Protein AF-A7S602-F1 (afdb_monomer_lite)

Structure (mmCIF, N/CA/C/O backbone):
data_AF-A7S602-F1
#
_entry.id   AF-A7S602-F1
#
loop_
_atom_site.group_PDB
_atom_site.id
_atom_site.type_symbol
_atom_site.label_atom_id
_atom_site.label_alt_id
_atom_site.label_comp_id
_atom_site.label_asym_id
_atom_site.label_entity_id
_atom_site.label_seq_id
_atom_site.pdbx_PDB_ins_code
_atom_site.Cartn_x
_atom_site.Cartn_y
_atom_site.Cartn_z
_atom_site.occupancy
_atom_site.B_iso_or_equiv
_atom_site.auth_seq_id
_atom_site.auth_comp_id
_atom_site.auth_asym_id
_atom_site.auth_atom_id
_atom_site.pdbx_PDB_model_nu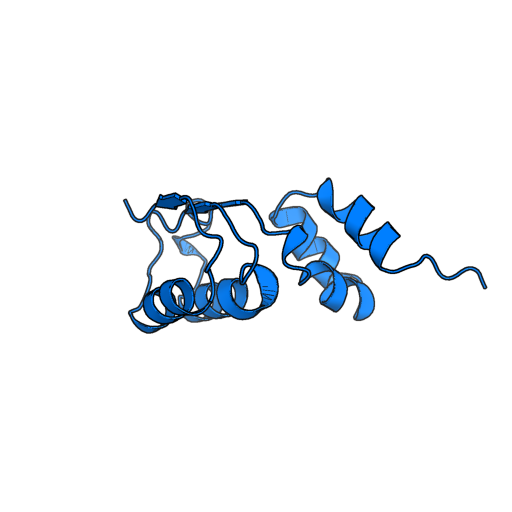m
ATOM 1 N N . MET A 1 1 ? 17.879 4.651 -24.535 1.00 49.62 1 MET A N 1
ATOM 2 C CA . MET A 1 1 ? 17.658 4.436 -23.085 1.00 49.62 1 MET A CA 1
ATOM 3 C C . MET A 1 1 ? 16.601 3.356 -22.942 1.00 49.62 1 MET A C 1
ATOM 5 O O . MET A 1 1 ? 15.547 3.509 -23.541 1.00 49.62 1 MET A O 1
ATOM 9 N N . ILE A 1 2 ? 16.886 2.256 -22.243 1.00 66.00 2 ILE A N 1
ATOM 10 C CA . ILE A 1 2 ? 15.906 1.179 -22.039 1.00 66.00 2 ILE A CA 1
ATOM 11 C C . ILE A 1 2 ? 15.014 1.587 -20.868 1.00 66.00 2 ILE A C 1
ATOM 13 O O . ILE A 1 2 ? 15.472 1.675 -19.731 1.00 66.00 2 ILE A O 1
ATOM 17 N N . THR A 1 3 ? 13.750 1.881 -21.147 1.00 86.06 3 THR A N 1
ATOM 18 C CA . THR A 1 3 ? 12.731 2.087 -20.118 1.00 86.06 3 THR A CA 1
ATOM 19 C C . THR A 1 3 ? 12.042 0.756 -19.859 1.00 86.06 3 THR A C 1
ATOM 21 O O . THR A 1 3 ? 11.367 0.234 -20.741 1.00 86.06 3 THR A O 1
ATOM 24 N N . ILE A 1 4 ? 12.216 0.206 -18.657 1.00 91.38 4 ILE A N 1
ATOM 25 C CA . ILE A 1 4 ? 11.451 -0.963 -18.193 1.00 91.38 4 ILE A CA 1
ATOM 26 C C . ILE A 1 4 ? 9.963 -0.607 -18.248 1.00 91.38 4 ILE A C 1
ATOM 28 O O . ILE A 1 4 ? 9.625 0.521 -17.892 1.00 91.38 4 ILE A O 1
ATOM 32 N N . ALA A 1 5 ? 9.097 -1.519 -18.682 1.00 95.62 5 ALA A N 1
ATOM 33 C CA . ALA A 1 5 ? 7.652 -1.301 -18.724 1.00 95.62 5 ALA A CA 1
ATOM 34 C C . ALA A 1 5 ? 7.021 -1.335 -17.312 1.00 95.62 5 ALA A C 1
ATOM 36 O O . ALA A 1 5 ? 7.586 -1.907 -16.379 1.00 95.62 5 ALA A O 1
ATOM 37 N N . ASP A 1 6 ? 5.893 -0.647 -17.123 1.00 96.81 6 ASP A N 1
ATOM 38 C CA . ASP A 1 6 ? 5.256 -0.479 -15.805 1.00 96.81 6 ASP A CA 1
ATOM 39 C C . ASP A 1 6 ? 4.777 -1.811 -15.206 1.00 96.81 6 ASP A C 1
ATOM 41 O O . ASP A 1 6 ? 4.973 -2.060 -14.018 1.00 96.81 6 ASP A O 1
ATOM 45 N N . ASP A 1 7 ? 4.232 -2.695 -16.038 1.00 96.31 7 ASP A N 1
ATOM 46 C CA . ASP A 1 7 ? 3.792 -4.049 -15.695 1.00 96.31 7 ASP A CA 1
ATOM 47 C C . ASP A 1 7 ? 4.937 -4.923 -15.166 1.00 96.31 7 ASP A C 1
ATOM 49 O O . ASP A 1 7 ? 4.751 -5.674 -14.209 1.00 96.31 7 ASP A O 1
ATOM 53 N N . VAL A 1 8 ? 6.146 -4.769 -15.713 1.00 97.00 8 VAL A N 1
ATOM 54 C CA . VAL A 1 8 ? 7.340 -5.473 -15.223 1.00 97.00 8 VAL A CA 1
ATOM 55 C C . VAL A 1 8 ? 7.728 -4.982 -13.827 1.00 97.00 8 VAL A C 1
ATOM 57 O O . VAL A 1 8 ? 8.064 -5.785 -12.960 1.00 97.00 8 VAL A O 1
ATOM 60 N N . ILE A 1 9 ? 7.655 -3.673 -13.572 1.00 97.19 9 ILE A N 1
ATOM 61 C CA . ILE A 1 9 ? 7.944 -3.119 -12.239 1.00 97.19 9 ILE A CA 1
ATOM 62 C C . ILE A 1 9 ? 6.885 -3.575 -11.231 1.00 97.19 9 ILE A C 1
ATOM 64 O O . ILE A 1 9 ? 7.236 -3.991 -10.129 1.00 97.19 9 ILE A O 1
ATOM 68 N N . ILE A 1 10 ? 5.605 -3.554 -11.612 1.00 97.62 10 ILE A N 1
ATOM 69 C CA . ILE A 1 10 ? 4.512 -4.069 -10.777 1.00 97.62 10 ILE A CA 1
ATOM 70 C C . ILE A 1 10 ? 4.738 -5.557 -10.476 1.00 97.62 10 ILE A C 1
ATOM 72 O O . ILE A 1 10 ? 4.608 -5.970 -9.327 1.00 97.62 10 ILE A O 1
ATOM 76 N N . ALA A 1 11 ? 5.159 -6.359 -11.460 1.00 97.62 11 ALA A N 1
ATOM 77 C CA . ALA A 1 11 ? 5.489 -7.768 -11.248 1.00 97.62 11 ALA A CA 1
ATOM 78 C C . ALA A 1 11 ? 6.621 -7.965 -10.225 1.00 97.62 11 ALA A C 1
ATOM 80 O O . ALA A 1 11 ? 6.543 -8.884 -9.413 1.00 97.62 11 ALA A O 1
ATOM 81 N N . VAL A 1 12 ? 7.629 -7.085 -10.203 1.00 97.50 12 VAL A N 1
ATOM 82 C CA . VAL A 1 12 ? 8.671 -7.080 -9.158 1.00 97.50 12 VAL A CA 1
ATOM 83 C C . VAL A 1 12 ? 8.091 -6.677 -7.799 1.00 97.50 12 VAL A C 1
ATOM 85 O O . VAL A 1 12 ? 8.387 -7.305 -6.784 1.00 97.50 12 VAL A O 1
ATOM 88 N N . PHE A 1 13 ? 7.232 -5.659 -7.757 1.00 97.94 13 PHE A N 1
ATOM 89 C CA . PHE A 1 13 ? 6.612 -5.179 -6.519 1.00 97.94 13 PHE A CA 1
ATOM 90 C C . PHE A 1 13 ? 5.695 -6.203 -5.849 1.00 97.94 13 PHE A C 1
ATOM 92 O O . PHE A 1 13 ? 5.539 -6.146 -4.634 1.00 97.94 13 PHE A O 1
ATOM 99 N N . ARG A 1 14 ? 5.154 -7.182 -6.583 1.00 96.56 14 ARG A N 1
ATOM 100 C CA . ARG A 1 14 ? 4.353 -8.282 -6.006 1.00 96.56 14 ARG A CA 1
ATOM 101 C C . ARG A 1 14 ? 5.108 -9.142 -4.991 1.00 96.56 14 ARG A C 1
ATOM 103 O O . ARG A 1 14 ? 4.470 -9.843 -4.215 1.00 96.56 14 ARG A O 1
ATOM 110 N N . PHE A 1 15 ? 6.439 -9.107 -4.997 1.00 96.19 15 PHE A N 1
ATOM 111 C CA . PHE A 1 15 ? 7.269 -9.820 -4.021 1.00 96.19 15 PHE A CA 1
ATOM 112 C C . PHE A 1 15 ? 7.553 -9.001 -2.756 1.00 96.19 15 PHE A C 1
ATOM 114 O O . PHE A 1 15 ? 8.185 -9.505 -1.829 1.00 96.19 15 PHE A O 1
ATOM 121 N N . LEU A 1 16 ? 7.126 -7.738 -2.716 1.00 95.81 16 LEU A N 1
ATOM 122 C CA . LEU A 1 16 ? 7.310 -6.862 -1.570 1.00 95.81 16 LEU A CA 1
ATOM 123 C C . LEU A 1 16 ? 6.124 -6.992 -0.617 1.00 95.81 16 LEU A C 1
ATOM 125 O O . LEU A 1 16 ? 4.969 -7.025 -1.035 1.00 95.81 16 LEU A O 1
ATOM 129 N N . ASP A 1 17 ? 6.417 -7.007 0.680 1.00 93.19 17 ASP A N 1
ATOM 130 C CA . ASP A 1 17 ? 5.386 -6.813 1.691 1.00 93.19 17 ASP A CA 1
ATOM 131 C C . ASP A 1 17 ? 4.891 -5.356 1.699 1.00 93.19 17 ASP A C 1
ATOM 133 O O . ASP A 1 17 ? 5.470 -4.452 1.084 1.00 93.19 17 ASP A O 1
ATOM 137 N N . MET A 1 18 ? 3.821 -5.107 2.453 1.00 91.19 18 MET A N 1
ATOM 138 C CA . MET A 1 18 ? 3.232 -3.776 2.575 1.00 91.19 18 MET A CA 1
ATOM 139 C C . MET A 1 18 ? 4.261 -2.704 2.965 1.00 91.19 18 MET A C 1
ATOM 141 O O . MET A 1 18 ? 4.266 -1.599 2.421 1.00 91.19 18 MET A O 1
ATOM 145 N N . ARG A 1 19 ? 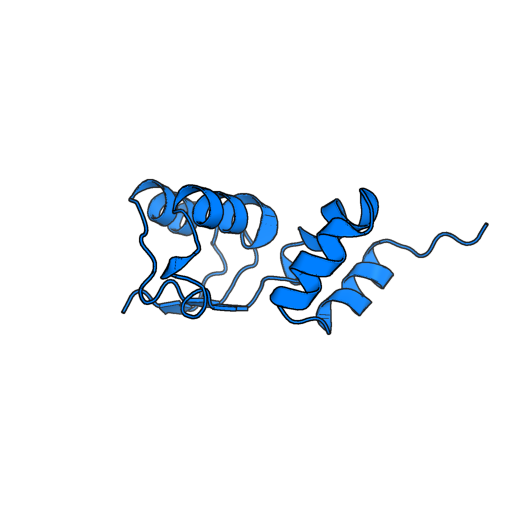5.147 -3.009 3.918 1.00 91.38 19 ARG A N 1
ATOM 146 C CA . ARG A 1 19 ? 6.125 -2.043 4.426 1.00 91.38 19 ARG A CA 1
ATOM 147 C C . ARG A 1 19 ? 7.146 -1.669 3.352 1.00 91.38 19 ARG A C 1
ATOM 149 O O . ARG A 1 19 ? 7.494 -0.491 3.213 1.00 91.38 19 ARG A O 1
ATOM 156 N N . ASN A 1 20 ? 7.614 -2.648 2.590 1.00 95.75 20 ASN A N 1
ATOM 157 C CA . ASN A 1 20 ? 8.547 -2.429 1.496 1.00 95.75 20 ASN A CA 1
ATOM 158 C C . ASN A 1 20 ? 7.870 -1.742 0.304 1.00 95.75 20 ASN A C 1
ATOM 160 O O . ASN A 1 20 ? 8.491 -0.867 -0.293 1.00 95.75 20 ASN A O 1
ATOM 164 N N . LEU A 1 21 ? 6.593 -2.019 0.018 1.00 95.88 21 LEU A N 1
ATOM 165 C CA . LEU A 1 21 ? 5.802 -1.263 -0.967 1.00 95.88 21 LEU A CA 1
ATOM 166 C C . LEU A 1 21 ? 5.690 0.219 -0.597 1.00 95.88 21 LEU A C 1
ATOM 168 O O . LEU A 1 21 ? 5.934 1.093 -1.431 1.00 95.88 21 LEU A O 1
ATOM 172 N N . LEU A 1 22 ? 5.384 0.522 0.667 1.00 92.62 22 LEU A N 1
ATOM 173 C CA . LEU A 1 22 ? 5.340 1.903 1.153 1.00 92.62 22 LEU A CA 1
ATOM 174 C C . LEU A 1 22 ? 6.705 2.584 1.029 1.00 92.62 22 LEU A C 1
ATOM 176 O O . LEU A 1 22 ? 6.777 3.737 0.612 1.00 92.62 22 LEU A O 1
ATOM 180 N N . SER A 1 23 ? 7.791 1.869 1.319 1.00 96.50 23 SER A N 1
ATOM 181 C CA . SER A 1 23 ? 9.153 2.394 1.163 1.00 96.50 23 SER A CA 1
ATOM 182 C C . SER A 1 23 ? 9.498 2.645 -0.312 1.00 96.50 23 SER A C 1
ATOM 184 O O . SER A 1 23 ? 10.021 3.704 -0.656 1.00 96.50 23 SER A O 1
ATOM 186 N N . ALA A 1 24 ? 9.124 1.724 -1.205 1.00 97.62 24 ALA A N 1
ATOM 187 C CA . ALA A 1 24 ? 9.285 1.859 -2.652 1.00 97.62 24 ALA A CA 1
ATOM 188 C C . ALA A 1 24 ? 8.517 3.070 -3.210 1.00 97.62 24 ALA A C 1
ATOM 190 O O . ALA A 1 24 ? 9.008 3.753 -4.112 1.00 97.62 24 ALA A O 1
ATOM 191 N N . SER A 1 25 ? 7.355 3.402 -2.635 1.00 96.38 25 SER A N 1
ATOM 192 C CA . SER A 1 25 ? 6.558 4.563 -3.053 1.00 96.38 25 SER A CA 1
ATOM 193 C C . SER A 1 25 ? 7.302 5.899 -2.908 1.00 96.38 25 SER A C 1
ATOM 195 O O . SER A 1 25 ? 6.990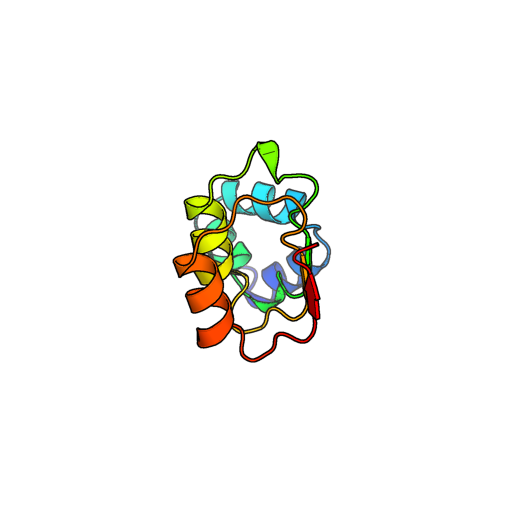 6.856 -3.614 1.00 96.38 25 SER A O 1
ATOM 197 N N . LEU A 1 26 ? 8.320 5.963 -2.043 1.00 96.94 26 LEU A N 1
ATOM 198 C CA . LEU A 1 26 ? 9.092 7.176 -1.763 1.00 96.94 26 LEU A CA 1
ATOM 199 C C . LEU A 1 26 ? 10.298 7.367 -2.697 1.00 96.94 26 LEU A C 1
ATOM 201 O O . LEU A 1 26 ? 10.906 8.434 -2.687 1.00 96.94 26 LEU A O 1
ATOM 205 N N . VAL A 1 27 ? 10.647 6.367 -3.517 1.00 97.75 27 VAL A N 1
ATOM 206 C CA . VAL A 1 27 ? 11.859 6.386 -4.359 1.00 97.75 27 VAL A CA 1
ATOM 207 C C . VAL A 1 27 ? 11.768 7.432 -5.469 1.00 97.75 27 VAL A C 1
ATOM 209 O O . VAL A 1 27 ? 12.692 8.212 -5.685 1.00 97.75 27 VAL A O 1
ATOM 212 N N . CYS A 1 28 ? 10.662 7.445 -6.217 1.00 97.12 28 CYS A N 1
ATOM 213 C CA . CYS A 1 28 ? 10.427 8.425 -7.275 1.00 97.12 28 CYS A CA 1
ATOM 214 C C . CYS A 1 28 ? 8.934 8.541 -7.610 1.00 97.12 28 CYS A C 1
ATOM 216 O O . CYS A 1 28 ? 8.139 7.666 -7.275 1.00 97.12 28 CYS A O 1
ATOM 218 N N . ARG A 1 29 ? 8.544 9.585 -8.359 1.00 97.50 29 ARG A N 1
ATOM 219 C CA . ARG A 1 29 ? 7.138 9.815 -8.759 1.00 97.50 29 ARG A CA 1
ATOM 220 C C . ARG A 1 29 ? 6.525 8.650 -9.540 1.00 97.50 29 ARG A C 1
ATOM 222 O O . ARG A 1 29 ? 5.328 8.407 -9.424 1.00 97.50 29 ARG A O 1
ATOM 229 N N . ARG A 1 30 ? 7.326 7.946 -10.348 1.00 96.88 30 ARG A N 1
ATOM 230 C CA . ARG A 1 30 ? 6.858 6.778 -11.104 1.00 96.88 30 ARG A CA 1
ATOM 231 C C . ARG A 1 30 ? 6.536 5.624 -10.157 1.00 96.88 30 ARG A C 1
ATOM 233 O O . ARG A 1 30 ? 5.443 5.083 -10.223 1.00 96.88 30 ARG A O 1
ATOM 240 N N . TRP A 1 31 ? 7.436 5.314 -9.228 1.00 97.69 31 TRP A N 1
ATOM 241 C CA . TRP A 1 31 ? 7.236 4.252 -8.239 1.00 97.69 31 TRP A CA 1
ATOM 242 C C . TRP A 1 31 ? 6.098 4.577 -7.276 1.00 97.69 31 TRP A C 1
ATOM 244 O O . TRP A 1 31 ? 5.288 3.707 -6.979 1.00 97.69 31 TRP A O 1
ATOM 254 N N . TYR A 1 32 ? 5.960 5.843 -6.877 1.00 97.06 32 TYR A N 1
ATOM 255 C CA . TYR A 1 32 ? 4.804 6.307 -6.117 1.00 97.06 32 TYR A CA 1
ATOM 256 C C . TYR A 1 32 ? 3.484 5.931 -6.799 1.00 97.06 32 TYR A C 1
ATOM 258 O O . TYR A 1 32 ? 2.605 5.388 -6.144 1.00 97.06 32 TYR A O 1
ATOM 266 N N . ARG A 1 33 ? 3.359 6.164 -8.115 1.00 97.00 33 ARG A N 1
ATOM 267 C CA . ARG A 1 33 ? 2.157 5.809 -8.888 1.00 97.00 33 ARG A CA 1
ATOM 268 C C . ARG A 1 33 ? 1.975 4.297 -9.014 1.00 97.00 33 ARG A C 1
ATOM 270 O O . ARG A 1 33 ? 0.877 3.812 -8.787 1.00 97.00 33 ARG A O 1
ATOM 277 N N . LEU A 1 34 ? 3.040 3.562 -9.337 1.00 97.62 34 LEU A N 1
ATOM 278 C CA . LEU A 1 34 ? 2.973 2.110 -9.550 1.00 97.62 34 LEU A CA 1
ATOM 279 C C . LEU A 1 34 ? 2.675 1.331 -8.270 1.00 97.62 34 LEU A C 1
ATOM 281 O O . LEU A 1 34 ? 1.954 0.345 -8.302 1.00 97.62 34 LEU A O 1
ATOM 285 N N . THR A 1 35 ? 3.173 1.798 -7.127 1.00 97.19 35 THR A N 1
ATOM 286 C CA . THR A 1 35 ? 2.842 1.207 -5.823 1.00 97.19 35 THR A CA 1
ATOM 287 C C . THR A 1 35 ? 1.384 1.416 -5.428 1.00 97.19 35 THR A C 1
ATOM 289 O O . THR A 1 35 ? 0.939 0.744 -4.510 1.00 97.19 35 THR A O 1
ATOM 292 N N . GLN A 1 36 ? 0.616 2.285 -6.100 1.00 96.25 36 GLN A N 1
ATOM 293 C CA . GLN A 1 36 ? -0.835 2.379 -5.884 1.00 96.25 36 GLN A CA 1
ATOM 294 C C . GLN A 1 36 ? -1.626 1.306 -6.641 1.00 96.25 36 GLN A C 1
ATOM 296 O O . GLN A 1 36 ? -2.841 1.242 -6.479 1.00 96.25 36 GLN A O 1
ATOM 301 N N . ASP A 1 37 ? -0.987 0.486 -7.480 1.00 96.81 37 ASP A N 1
ATOM 302 C CA . ASP A 1 37 ? -1.703 -0.527 -8.249 1.00 96.81 37 ASP A CA 1
ATOM 303 C C . ASP A 1 37 ? -2.405 -1.526 -7.322 1.00 96.81 37 ASP A C 1
ATOM 305 O O . ASP A 1 37 ? -1.770 -2.206 -6.516 1.00 96.81 37 ASP A O 1
ATOM 309 N N . SER A 1 38 ? -3.728 -1.629 -7.452 1.00 95.25 38 SER A N 1
ATOM 310 C CA . SER A 1 38 ? -4.543 -2.436 -6.538 1.00 95.25 38 SER A CA 1
ATOM 311 C C . SER A 1 38 ? -4.251 -3.932 -6.549 1.00 95.25 38 SER A C 1
ATOM 313 O O . SER A 1 38 ? -4.550 -4.618 -5.571 1.00 95.25 38 SER A O 1
ATOM 315 N N . SER A 1 39 ? -3.599 -4.450 -7.593 1.00 95.12 39 SER A N 1
ATOM 316 C CA . SER A 1 39 ? -3.146 -5.844 -7.626 1.00 95.12 39 SER A CA 1
ATOM 317 C C . SER A 1 39 ? -2.012 -6.144 -6.637 1.00 95.12 39 SER A C 1
ATOM 319 O O . SER A 1 39 ? -1.748 -7.318 -6.370 1.00 95.12 39 SER A O 1
ATOM 321 N N . LEU A 1 40 ? -1.366 -5.110 -6.085 1.00 96.69 40 LEU A N 1
ATOM 322 C CA . LEU A 1 40 ? -0.332 -5.207 -5.049 1.00 96.69 40 LEU A CA 1
ATOM 323 C C . LEU A 1 40 ? -0.914 -5.240 -3.628 1.00 96.69 40 LEU A C 1
ATOM 325 O O . LEU A 1 40 ? -0.217 -5.609 -2.689 1.00 96.69 40 LEU A O 1
ATOM 329 N N . TRP A 1 41 ? -2.186 -4.867 -3.465 1.00 95.50 41 TRP A N 1
ATOM 330 C CA . TRP A 1 41 ? -2.844 -4.683 -2.168 1.00 95.50 41 TRP A CA 1
ATOM 331 C C . TRP A 1 41 ? -3.990 -5.681 -1.966 1.00 95.50 41 TRP A C 1
ATOM 333 O O . TRP A 1 41 ? -5.028 -5.333 -1.414 1.00 95.50 41 TRP A O 1
ATOM 343 N N . THR A 1 42 ? -3.850 -6.927 -2.432 1.00 93.19 42 THR A N 1
ATOM 344 C CA . THR A 1 42 ? -4.928 -7.930 -2.319 1.00 93.19 42 THR A CA 1
ATOM 345 C C . THR A 1 42 ? -5.226 -8.322 -0.877 1.00 93.19 42 THR A C 1
ATOM 347 O O . THR A 1 42 ? -6.380 -8.599 -0.542 1.00 93.19 42 THR A O 1
ATOM 350 N N . ASP A 1 43 ? -4.201 -8.317 -0.031 1.00 92.81 43 ASP A N 1
ATOM 351 C CA . ASP A 1 43 ? -4.255 -8.747 1.358 1.00 92.81 43 ASP A CA 1
ATOM 352 C C . ASP A 1 43 ? -3.611 -7.669 2.227 1.00 92.81 43 ASP A C 1
ATOM 354 O O . ASP A 1 43 ? -2.422 -7.375 2.105 1.00 92.81 43 ASP A O 1
ATOM 358 N N . LEU A 1 44 ? -4.419 -7.044 3.079 1.00 92.44 44 LEU A N 1
ATOM 359 C CA . LEU A 1 44 ? -4.019 -5.895 3.874 1.00 92.44 44 LEU A CA 1
ATOM 360 C C . LEU A 1 44 ? -4.360 -6.123 5.343 1.00 92.44 44 LEU A C 1
ATOM 362 O O . LEU A 1 44 ? -5.532 -6.202 5.710 1.00 92.44 44 LEU A O 1
ATOM 366 N N . ASP A 1 45 ? -3.329 -6.183 6.185 1.00 91.69 45 ASP A N 1
ATOM 367 C CA . ASP A 1 45 ? -3.475 -6.236 7.638 1.00 91.69 45 ASP A CA 1
ATOM 368 C C . ASP A 1 45 ? -2.839 -5.010 8.295 1.00 91.69 45 ASP A C 1
ATOM 370 O O . ASP A 1 45 ? -1.620 -4.808 8.261 1.00 91.69 45 ASP A O 1
ATOM 374 N N . LEU A 1 46 ? -3.695 -4.172 8.880 1.00 90.50 46 LEU A N 1
ATOM 375 C CA . LEU A 1 46 ? -3.304 -2.927 9.532 1.00 90.50 46 LEU A CA 1
ATOM 376 C C . LEU A 1 46 ? -3.212 -3.052 11.055 1.00 90.50 46 LEU A C 1
ATOM 378 O O . LEU A 1 46 ? -2.834 -2.074 11.703 1.00 90.50 46 LEU A O 1
ATOM 382 N N . ALA A 1 47 ? -3.491 -4.227 11.632 1.00 87.31 47 ALA A N 1
ATOM 383 C CA . ALA A 1 47 ? -3.552 -4.412 13.083 1.00 87.31 47 ALA A CA 1
ATOM 384 C C . ALA A 1 47 ? -2.252 -3.987 13.783 1.00 87.31 47 ALA A C 1
ATOM 386 O O . ALA A 1 47 ? -2.270 -3.227 14.748 1.00 87.31 47 ALA A O 1
ATOM 387 N N . GLN A 1 48 ? -1.099 -4.372 13.229 1.00 86.12 48 GLN A N 1
ATOM 388 C CA . GLN A 1 48 ? 0.220 -4.012 13.771 1.00 86.12 48 GLN A CA 1
ATOM 389 C C . GLN A 1 48 ? 0.543 -2.500 13.705 1.00 86.12 48 GLN A C 1
ATOM 391 O O . GLN A 1 48 ? 1.513 -2.039 14.309 1.00 86.12 48 GLN A O 1
ATOM 396 N N . TYR A 1 49 ? -0.250 -1.716 12.969 1.00 87.06 49 TYR A N 1
ATOM 397 C CA . TYR A 1 49 ? -0.068 -0.274 12.777 1.00 87.06 49 TYR A CA 1
ATOM 398 C C . TYR A 1 49 ? -1.214 0.560 13.367 1.00 87.06 49 TYR A C 1
ATOM 400 O O . TYR A 1 49 ? -1.204 1.785 13.228 1.00 87.06 49 TYR A O 1
ATOM 408 N N . SER A 1 50 ? -2.179 -0.067 14.042 1.00 84.81 50 SER A N 1
ATOM 409 C CA . SER A 1 50 ? -3.421 0.566 14.500 1.00 84.81 50 SER A CA 1
ATOM 410 C C . SER A 1 50 ? -3.210 1.800 15.378 1.00 84.81 50 SER A C 1
ATOM 412 O O . SER A 1 50 ? -3.909 2.795 15.215 1.00 84.81 50 SER A O 1
ATOM 414 N N . THR A 1 51 ? -2.195 1.787 16.242 1.00 84.75 51 THR A N 1
ATOM 415 C CA . THR A 1 51 ? -1.862 2.906 17.143 1.00 84.75 51 THR A CA 1
ATOM 416 C C . THR A 1 51 ? -1.223 4.102 16.436 1.00 84.75 51 THR A C 1
ATOM 418 O O . THR A 1 51 ? -1.219 5.206 16.975 1.00 84.75 51 THR A O 1
ATOM 421 N N . LYS A 1 52 ? -0.665 3.899 15.237 1.00 86.38 52 LYS A N 1
ATOM 422 C CA . LYS A 1 52 ? 0.050 4.931 14.466 1.00 86.38 52 LYS A CA 1
ATOM 423 C C . LYS A 1 52 ? -0.776 5.481 13.309 1.00 86.38 52 LYS A C 1
ATOM 425 O O . LYS A 1 52 ? -0.454 6.544 12.781 1.00 86.38 52 LYS A O 1
ATOM 430 N N . LEU A 1 53 ? -1.799 4.749 12.876 1.00 85.56 53 LEU A N 1
ATOM 431 C CA . LEU A 1 53 ? -2.595 5.103 11.710 1.00 85.56 53 LEU A CA 1
ATOM 432 C C . LEU A 1 53 ? -3.773 5.990 12.095 1.00 85.56 53 LEU A C 1
ATOM 434 O O . LEU A 1 53 ? -4.643 5.616 12.874 1.00 85.56 53 LEU A O 1
ATOM 438 N N . GLN A 1 54 ? -3.825 7.166 11.476 1.00 89.12 54 GLN A N 1
ATOM 439 C CA . GLN A 1 54 ? -5.002 8.019 11.546 1.00 89.12 54 GLN A CA 1
ATOM 440 C C . GLN A 1 54 ? -6.125 7.452 10.660 1.00 89.12 54 GLN A C 1
ATOM 442 O O . GLN A 1 54 ? -5.833 6.977 9.557 1.00 89.12 54 GLN A O 1
ATOM 447 N N . PRO A 1 55 ? -7.406 7.591 11.052 1.00 87.12 55 PRO 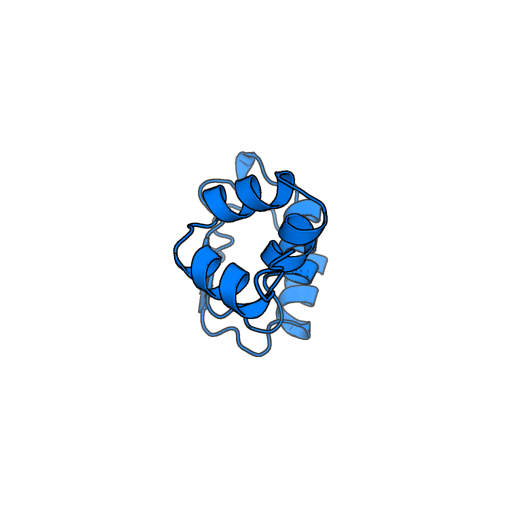A N 1
ATOM 448 C CA . PRO A 1 55 ? -8.540 7.113 10.256 1.00 87.12 55 PRO A CA 1
ATOM 449 C C . PRO A 1 55 ? -8.529 7.632 8.809 1.00 87.12 55 PRO A C 1
ATOM 451 O O . PRO A 1 55 ? -8.774 6.883 7.867 1.00 87.12 55 PRO A O 1
ATOM 454 N N . ALA A 1 56 ? -8.147 8.898 8.606 1.00 89.56 56 ALA A N 1
ATOM 455 C CA . ALA A 1 56 ? -8.031 9.495 7.274 1.00 89.56 56 ALA A CA 1
ATOM 456 C C . ALA A 1 56 ? -6.946 8.828 6.407 1.00 89.56 56 ALA A C 1
ATOM 458 O O . ALA A 1 56 ? -7.109 8.701 5.193 1.00 89.56 56 ALA A O 1
ATOM 459 N N . ALA A 1 57 ? -5.845 8.375 7.015 1.00 89.25 57 ALA A N 1
ATOM 460 C CA . ALA A 1 57 ? -4.792 7.654 6.306 1.00 89.25 57 ALA A CA 1
ATOM 461 C C . ALA A 1 57 ? -5.266 6.259 5.879 1.00 89.25 57 ALA A C 1
ATOM 463 O O . ALA A 1 57 ? -4.972 5.845 4.758 1.00 89.25 57 ALA A O 1
ATOM 464 N N . ILE A 1 58 ? -6.043 5.580 6.730 1.00 90.31 58 ILE A N 1
ATOM 465 C CA . ILE A 1 58 ? -6.678 4.294 6.407 1.00 90.31 58 ILE A CA 1
ATOM 466 C C . ILE A 1 58 ? -7.647 4.481 5.240 1.00 90.31 58 ILE A C 1
ATOM 468 O O . ILE A 1 58 ? -7.519 3.801 4.226 1.00 90.31 58 ILE A O 1
ATOM 472 N N . HIS A 1 59 ? -8.557 5.454 5.330 1.00 91.50 59 HIS A N 1
ATOM 473 C CA . HIS A 1 59 ? -9.492 5.757 4.248 1.00 91.50 59 HIS A CA 1
ATOM 474 C C . HIS A 1 59 ? -8.764 6.054 2.930 1.00 91.50 59 HIS A C 1
ATOM 476 O O . HIS A 1 59 ? -9.127 5.524 1.879 1.00 91.50 59 HIS A O 1
ATOM 482 N N . ARG A 1 60 ? -7.686 6.848 2.974 1.00 91.75 60 ARG A N 1
ATOM 483 C CA . ARG A 1 60 ? -6.866 7.145 1.794 1.00 91.75 60 ARG A CA 1
ATOM 484 C C . ARG A 1 60 ? -6.216 5.890 1.209 1.00 91.75 60 ARG A C 1
ATOM 486 O O . ARG A 1 60 ? -6.299 5.688 0.006 1.00 91.75 60 ARG A O 1
ATOM 493 N N . LEU A 1 61 ? -5.609 5.041 2.036 1.00 91.56 61 LEU A N 1
ATOM 494 C CA . LEU A 1 61 ? -4.993 3.793 1.578 1.00 91.56 61 LEU A CA 1
ATOM 495 C C . LEU A 1 61 ? -6.025 2.866 0.921 1.00 91.56 61 LEU A C 1
ATOM 497 O O . LEU A 1 61 ? -5.790 2.319 -0.157 1.00 91.56 61 LEU A O 1
ATOM 501 N N . LEU A 1 62 ? -7.201 2.739 1.538 1.00 92.25 62 LEU A N 1
ATOM 502 C CA . LEU A 1 62 ? -8.267 1.894 1.012 1.00 92.25 62 LEU A CA 1
ATOM 503 C C . LEU A 1 62 ? -8.822 2.415 -0.316 1.00 92.25 62 LEU A C 1
ATOM 505 O O . LEU A 1 62 ? -9.090 1.644 -1.233 1.00 92.25 62 LEU A O 1
ATOM 509 N N . SER A 1 63 ? -8.974 3.733 -0.422 1.00 91.69 63 SER A N 1
ATOM 510 C CA . SER A 1 63 ? -9.533 4.402 -1.596 1.00 91.69 63 SER A CA 1
ATOM 511 C C . SER A 1 63 ? -8.551 4.539 -2.762 1.00 91.69 63 SER A C 1
ATOM 513 O O . SER A 1 63 ? -8.998 4.589 -3.910 1.00 91.69 63 SER A O 1
ATOM 515 N N . GLN A 1 64 ? -7.248 4.638 -2.499 1.00 91.81 64 GLN A N 1
ATOM 516 C CA . GLN A 1 64 ? -6.230 4.847 -3.533 1.00 91.81 64 GLN A CA 1
ATOM 517 C C . GLN A 1 64 ? -5.611 3.548 -4.029 1.00 91.81 64 GLN A C 1
ATOM 519 O O . GLN A 1 64 ? -5.358 3.442 -5.225 1.00 91.81 64 GLN A O 1
ATOM 524 N N . SER A 1 65 ? -5.369 2.595 -3.128 1.00 93.75 65 SER A N 1
ATOM 525 C CA . SER A 1 65 ? -4.541 1.428 -3.436 1.00 93.75 65 SER A CA 1
ATOM 526 C C . SER A 1 65 ? -5.296 0.118 -3.248 1.00 93.75 65 SER A C 1
ATOM 528 O O . SER A 1 65 ? -5.243 -0.736 -4.116 1.00 93.75 65 SER A O 1
ATOM 530 N N . PHE A 1 66 ? -6.040 -0.070 -2.157 1.00 94.12 66 PHE A N 1
ATOM 531 C CA . PHE A 1 66 ? -6.689 -1.364 -1.890 1.00 94.12 66 PHE A CA 1
ATOM 532 C C . PHE A 1 66 ? -7.886 -1.647 -2.818 1.00 94.12 66 PHE A C 1
ATOM 534 O O . PHE A 1 66 ? -8.010 -2.729 -3.391 1.00 94.12 66 PHE A O 1
ATOM 541 N N . ALA A 1 67 ? -8.797 -0.687 -2.983 1.00 91.81 67 ALA A N 1
ATOM 542 C CA . ALA A 1 67 ? -9.953 -0.850 -3.859 1.00 91.81 67 ALA A CA 1
ATOM 543 C C . ALA A 1 67 ? -9.563 -0.713 -5.348 1.00 91.81 67 ALA A C 1
ATOM 545 O O . ALA A 1 67 ? -8.725 0.126 -5.675 1.00 91.81 67 ALA A O 1
ATOM 546 N N . PRO A 1 68 ? -10.209 -1.444 -6.281 1.00 93.12 68 PRO A N 1
ATOM 547 C CA . PRO A 1 68 ? -11.356 -2.340 -6.087 1.00 93.12 68 PRO A CA 1
ATOM 548 C C . PRO A 1 68 ? -10.995 -3.831 -5.947 1.00 93.12 68 PRO A C 1
ATOM 550 O O . PRO A 1 68 ? -11.890 -4.660 -5.755 1.00 93.12 68 PRO A O 1
ATOM 553 N N . LEU A 1 69 ? -9.714 -4.183 -6.093 1.00 93.88 69 LEU A N 1
ATOM 554 C CA . LEU A 1 69 ? -9.254 -5.575 -6.185 1.00 93.88 69 LEU A CA 1
ATOM 555 C C . LEU A 1 69 ? -8.897 -6.212 -4.837 1.00 93.88 69 LEU A C 1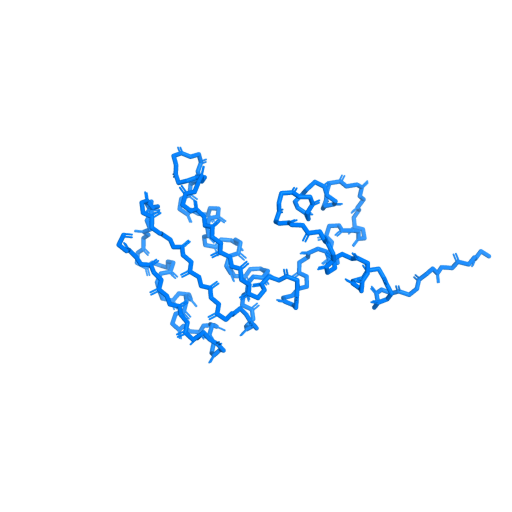
ATOM 557 O O . LEU A 1 69 ? -8.722 -7.430 -4.785 1.00 93.88 69 LEU A O 1
ATOM 561 N N . GLY A 1 70 ? -8.803 -5.423 -3.767 1.00 91.75 70 GLY A N 1
ATOM 562 C CA . GLY A 1 70 ? -8.545 -5.893 -2.412 1.00 91.75 70 GLY A CA 1
ATOM 563 C C . GLY A 1 70 ? -9.524 -6.986 -1.975 1.00 91.75 70 GLY A C 1
ATOM 564 O O . GLY A 1 70 ? -10.740 -6.844 -2.119 1.00 91.75 70 GLY A O 1
ATOM 565 N N . ARG A 1 71 ? -8.984 -8.092 -1.451 1.00 94.50 71 ARG A N 1
ATOM 566 C CA . ARG A 1 71 ? -9.727 -9.320 -1.123 1.00 94.50 71 ARG A CA 1
ATOM 567 C C . ARG A 1 71 ? -9.811 -9.583 0.367 1.00 94.50 71 ARG A C 1
ATOM 569 O O . ARG A 1 71 ? -10.843 -10.065 0.832 1.00 94.50 71 ARG A O 1
ATOM 576 N N . ARG A 1 72 ? -8.744 -9.302 1.112 1.00 94.12 72 ARG A N 1
ATOM 577 C CA . ARG A 1 72 ? -8.694 -9.505 2.562 1.00 94.12 72 ARG A CA 1
ATOM 578 C C . ARG A 1 72 ? -8.258 -8.222 3.236 1.00 94.12 72 ARG A C 1
ATOM 580 O O . ARG A 1 72 ? -7.191 -7.699 2.932 1.00 94.12 72 ARG A O 1
ATOM 587 N N . LEU A 1 73 ? -9.088 -7.730 4.143 1.00 93.00 73 LEU A N 1
ATOM 588 C CA . LEU A 1 73 ? -8.832 -6.522 4.904 1.00 93.00 73 LEU A CA 1
ATOM 589 C C . LEU A 1 73 ? -8.990 -6.810 6.394 1.00 93.00 73 LEU A C 1
ATOM 591 O O . LEU A 1 73 ? -10.067 -7.198 6.840 1.00 93.00 73 LEU A O 1
ATOM 595 N N . SER A 1 74 ? -7.935 -6.581 7.165 1.00 92.69 74 SER A N 1
ATOM 596 C CA . SER A 1 74 ? -7.969 -6.588 8.625 1.00 92.69 74 SER A CA 1
ATOM 597 C C . SER A 1 74 ? -7.755 -5.169 9.144 1.00 92.69 74 SER A C 1
ATOM 599 O O . SER A 1 74 ? -6.710 -4.553 8.927 1.00 92.69 74 SER A O 1
ATOM 601 N N . LEU A 1 75 ? -8.784 -4.653 9.816 1.00 88.62 75 LEU A N 1
ATOM 602 C CA . LEU A 1 75 ? -8.794 -3.385 10.550 1.00 88.62 75 LEU A CA 1
ATOM 603 C C . LEU A 1 75 ? -8.905 -3.643 12.058 1.00 88.62 75 LEU A C 1
ATOM 605 O O . LEU A 1 75 ? -9.345 -2.767 12.802 1.00 88.62 75 LEU A O 1
ATOM 609 N N . ALA A 1 76 ? -8.538 -4.849 12.503 1.00 87.12 76 ALA A N 1
ATOM 610 C CA . ALA A 1 76 ? -8.545 -5.224 13.908 1.00 87.12 76 ALA A CA 1
ATOM 611 C C . ALA A 1 76 ? -7.788 -4.174 14.726 1.00 87.12 76 ALA A C 1
ATOM 613 O O . ALA A 1 76 ? -6.687 -3.760 14.354 1.00 87.12 76 ALA A O 1
ATOM 614 N N . THR A 1 77 ? -8.377 -3.726 15.834 1.00 85.81 77 THR A N 1
ATOM 615 C CA . THR A 1 77 ? -7.829 -2.687 16.729 1.00 85.81 77 THR A CA 1
ATOM 616 C C . THR A 1 77 ? -7.640 -1.287 16.118 1.00 85.81 77 THR A C 1
ATOM 618 O O . THR A 1 77 ? -7.241 -0.368 16.834 1.00 85.81 77 THR A O 1
ATOM 621 N N . CYS A 1 78 ? -7.929 -1.070 14.828 1.00 85.56 78 CYS A N 1
ATOM 622 C CA . CYS A 1 78 ? -7.830 0.248 14.198 1.00 85.56 78 CYS A CA 1
ATOM 623 C C . CYS A 1 78 ? -9.015 1.142 14.579 1.00 85.56 78 CYS A C 1
ATOM 625 O O . CYS A 1 78 ? -10.170 0.722 14.551 1.00 85.56 78 CYS A O 1
ATOM 627 N N . ALA A 1 79 ? -8.743 2.424 14.830 1.00 83.81 79 ALA A N 1
ATOM 628 C CA . ALA A 1 79 ? -9.794 3.430 14.903 1.00 83.81 79 ALA A CA 1
ATOM 629 C C . ALA A 1 79 ? -10.357 3.680 13.493 1.00 83.81 79 ALA A C 1
ATOM 631 O O . ALA A 1 79 ? -9.734 4.354 12.670 1.00 83.81 79 ALA A O 1
ATOM 632 N N . VAL A 1 80 ? -11.530 3.119 13.201 1.00 84.19 80 VAL A N 1
ATOM 633 C CA . VAL A 1 80 ? -12.241 3.295 11.927 1.00 84.19 80 VAL A CA 1
ATOM 634 C C . VAL A 1 80 ? -13.496 4.140 12.104 1.00 84.19 80 VAL A C 1
ATOM 636 O O . VAL A 1 80 ? -14.223 4.006 13.084 1.00 84.19 80 VAL A O 1
ATOM 639 N N . ASN A 1 81 ? -13.747 5.027 11.139 1.00 84.88 81 ASN A N 1
ATOM 640 C CA . ASN A 1 81 ? -14.942 5.866 11.095 1.00 84.88 81 ASN A CA 1
ATOM 641 C C . ASN A 1 81 ? -15.976 5.318 10.090 1.00 84.88 81 ASN A C 1
ATOM 643 O O . ASN A 1 81 ? -15.687 4.430 9.283 1.00 84.88 81 ASN A O 1
ATOM 647 N N . SER A 1 82 ? -17.190 5.871 10.127 1.00 87.31 82 SER A N 1
ATOM 648 C CA . SER A 1 82 ? -18.289 5.481 9.235 1.00 87.31 82 SER A CA 1
ATOM 649 C C . SER A 1 82 ? -17.944 5.661 7.754 1.00 87.31 82 SER A C 1
ATOM 651 O O . SER A 1 82 ? -18.281 4.805 6.942 1.00 87.31 82 SER A O 1
ATOM 653 N N . GLU A 1 83 ? -17.222 6.726 7.406 1.00 87.62 83 GLU A N 1
ATOM 654 C CA . GLU A 1 83 ? -16.770 7.002 6.038 1.00 87.62 83 GLU A CA 1
ATOM 655 C C . GLU A 1 83 ? -15.879 5.877 5.488 1.00 87.62 83 GLU A C 1
ATOM 657 O O . GLU A 1 83 ? -16.074 5.417 4.363 1.00 87.62 83 GLU A O 1
ATOM 662 N N . THR A 1 84 ? -14.966 5.353 6.310 1.00 87.56 84 THR A N 1
ATOM 663 C CA . THR A 1 84 ? -14.097 4.229 5.937 1.00 87.56 84 THR A CA 1
ATOM 664 C C . THR A 1 84 ? -14.916 2.982 5.613 1.00 87.56 84 THR A C 1
ATOM 666 O O . THR A 1 84 ? -14.683 2.337 4.591 1.00 87.56 84 THR A O 1
ATOM 669 N N . LEU A 1 85 ? -15.923 2.668 6.433 1.00 87.56 85 LEU A N 1
ATOM 670 C CA . LEU A 1 85 ? -16.807 1.520 6.204 1.00 87.56 85 LEU A CA 1
ATOM 671 C C . LEU A 1 85 ? -17.683 1.701 4.957 1.00 87.56 85 LEU A C 1
ATOM 673 O O . LEU A 1 85 ? -17.886 0.747 4.203 1.00 87.56 85 LEU A O 1
ATOM 677 N N . VAL A 1 86 ? -18.164 2.921 4.701 1.00 90.94 86 VAL A N 1
ATOM 678 C CA . VAL A 1 86 ? -18.900 3.252 3.471 1.00 90.94 86 VAL A CA 1
ATOM 679 C C . VAL A 1 86 ? -18.005 3.066 2.244 1.00 90.94 86 VAL A C 1
ATOM 681 O O . VAL A 1 86 ? -18.433 2.428 1.283 1.00 90.94 86 VAL A O 1
ATOM 684 N N . CYS A 1 87 ? -16.751 3.525 2.290 1.00 88.00 87 CYS A N 1
ATOM 685 C CA . CYS A 1 87 ? -15.774 3.312 1.220 1.00 88.00 87 CYS A CA 1
ATOM 686 C C . CYS A 1 87 ? -15.533 1.819 0.957 1.00 88.00 87 CYS A C 1
ATOM 688 O O . CYS A 1 87 ? -15.564 1.388 -0.198 1.00 88.00 87 CYS A O 1
ATOM 690 N N . VAL A 1 88 ? -15.334 1.017 2.010 1.00 88.25 88 VAL A N 1
ATOM 691 C CA . VAL A 1 88 ? -15.168 -0.441 1.880 1.00 88.25 88 VAL A CA 1
ATOM 692 C C . VAL A 1 88 ? -16.380 -1.048 1.176 1.00 88.25 88 VAL A C 1
ATOM 694 O O . VAL A 1 88 ? -16.218 -1.732 0.167 1.00 88.25 88 VAL A O 1
ATOM 697 N N . ARG A 1 89 ? -17.593 -0.720 1.633 1.00 88.69 89 ARG A N 1
ATOM 698 C CA . ARG A 1 89 ? -18.845 -1.225 1.055 1.00 88.69 89 ARG A CA 1
ATOM 699 C C . ARG A 1 89 ? -19.038 -0.832 -0.411 1.00 88.69 89 ARG A C 1
ATOM 701 O O . ARG A 1 89 ? -19.547 -1.633 -1.184 1.00 88.69 89 ARG A O 1
ATOM 708 N N . GLN A 1 90 ? -18.689 0.397 -0.782 1.00 92.25 90 GLN A N 1
ATOM 709 C CA . GLN A 1 90 ? -18.963 0.937 -2.117 1.00 92.25 90 GLN A CA 1
ATOM 710 C C . GLN A 1 90 ? -17.877 0.630 -3.147 1.00 92.25 90 GLN A C 1
ATOM 712 O O . GLN A 1 90 ? -18.143 0.713 -4.341 1.00 92.25 90 GLN A O 1
ATOM 717 N N . ARG A 1 91 ? -16.639 0.356 -2.719 1.00 90.25 91 ARG A N 1
ATOM 718 C CA . ARG A 1 91 ? -15.493 0.261 -3.640 1.00 90.25 91 ARG A CA 1
ATOM 719 C C . ARG A 1 91 ? -14.821 -1.103 -3.636 1.00 90.25 91 ARG A C 1
ATOM 721 O O . ARG A 1 91 ? -14.281 -1.499 -4.668 1.00 90.25 91 ARG A O 1
ATOM 728 N N . CYS A 1 92 ? -14.872 -1.839 -2.528 1.00 89.06 92 CYS A N 1
ATOM 729 C CA . CYS A 1 92 ? -14.214 -3.139 -2.398 1.00 89.06 92 CYS A CA 1
ATOM 730 C C . CYS A 1 92 ? -15.157 -4.277 -2.813 1.00 89.06 92 CYS A C 1
ATOM 732 O O . CYS A 1 92 ? -15.505 -5.140 -2.014 1.00 89.06 92 CYS A O 1
ATOM 734 N N . HIS A 1 93 ? -15.573 -4.282 -4.080 1.00 88.31 93 HIS A N 1
ATOM 735 C CA . HIS A 1 93 ? -16.487 -5.294 -4.630 1.00 88.31 93 HIS A C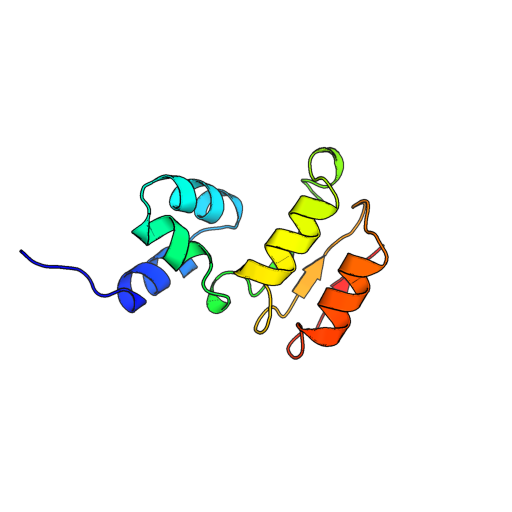A 1
ATOM 736 C C . HIS A 1 93 ? -15.895 -6.713 -4.626 1.00 88.31 93 HIS A C 1
ATOM 738 O O . HIS A 1 93 ? -16.639 -7.687 -4.657 1.00 88.31 93 HIS A O 1
ATOM 744 N N . SER A 1 94 ? -14.563 -6.822 -4.579 1.00 91.00 94 SER A N 1
ATOM 745 C CA . SER A 1 94 ? -13.830 -8.095 -4.547 1.00 91.00 94 SER A CA 1
ATOM 746 C C . SER A 1 94 ? -13.492 -8.566 -3.126 1.00 91.00 94 SER A C 1
ATOM 748 O O . SER A 1 94 ? -12.708 -9.503 -2.963 1.00 91.00 94 SER A O 1
ATOM 750 N N . LEU A 1 95 ? -14.024 -7.907 -2.090 1.00 91.50 95 LEU A N 1
ATOM 751 C CA . LEU A 1 95 ? -13.699 -8.220 -0.703 1.00 91.50 95 LEU A CA 1
ATOM 752 C C . LEU A 1 95 ? -14.339 -9.548 -0.285 1.00 91.50 95 LEU A C 1
ATOM 754 O O . LEU A 1 95 ? -15.559 -9.691 -0.274 1.00 91.50 95 LEU A O 1
ATOM 758 N N . HIS A 1 96 ? -13.505 -10.504 0.106 1.00 92.25 96 HIS A N 1
ATOM 759 C CA . HIS A 1 96 ? -13.923 -11.808 0.616 1.00 92.25 96 HIS A CA 1
ATOM 760 C C . HIS A 1 96 ? -13.821 -11.899 2.137 1.00 92.25 96 HIS A C 1
ATOM 762 O O . HIS A 1 96 ? -14.597 -12.618 2.760 1.00 92.25 96 HIS A O 1
ATOM 768 N N . ILE A 1 97 ? -12.852 -11.204 2.738 1.00 92.00 97 ILE A N 1
ATOM 769 C CA . ILE A 1 97 ? -12.600 -11.251 4.179 1.00 92.00 97 ILE A CA 1
ATOM 770 C C . ILE A 1 97 ? -12.461 -9.834 4.711 1.00 92.00 97 ILE A C 1
ATOM 772 O O . ILE A 1 97 ? -11.608 -9.077 4.254 1.00 92.00 97 ILE A O 1
ATOM 776 N N . LEU A 1 98 ? -13.273 -9.514 5.713 1.00 91.19 98 LEU A N 1
ATOM 777 C CA . LEU A 1 98 ? -13.174 -8.298 6.504 1.00 91.19 98 LEU A CA 1
ATOM 778 C C . LEU A 1 98 ? -13.064 -8.688 7.979 1.00 91.19 98 LEU A C 1
ATOM 780 O O . LEU A 1 98 ? -13.988 -9.301 8.509 1.00 91.19 98 LEU A O 1
ATOM 784 N N . ASN A 1 99 ? -11.960 -8.331 8.632 1.00 90.75 99 ASN A N 1
ATOM 785 C CA . ASN A 1 99 ? -11.803 -8.477 10.076 1.00 90.75 99 ASN A CA 1
ATOM 786 C C . ASN A 1 99 ? -11.864 -7.106 10.767 1.00 90.75 99 ASN A C 1
ATOM 788 O O . ASN A 1 99 ? -11.107 -6.202 10.413 1.00 90.75 99 ASN A O 1
ATOM 792 N N . LEU A 1 100 ? -12.760 -6.979 11.748 1.00 85.00 100 LEU A N 1
ATOM 793 C CA . LEU A 1 100 ? -12.947 -5.789 12.589 1.00 85.00 100 LEU A CA 1
ATOM 794 C C . LEU A 1 100 ? -12.745 -6.076 14.092 1.00 85.00 100 LEU A C 1
ATOM 796 O O . LEU A 1 100 ? -12.814 -5.133 14.876 1.00 85.00 100 LEU A O 1
ATOM 800 N N . ASN A 1 101 ? -12.543 -7.343 14.483 1.00 72.94 101 ASN A N 1
ATOM 801 C CA . ASN A 1 101 ? -12.412 -7.786 15.880 1.00 72.94 101 ASN A CA 1
ATOM 802 C C . ASN A 1 101 ? -10.965 -7.711 16.364 1.00 72.94 101 ASN A C 1
ATOM 804 O O . ASN A 1 101 ? -10.080 -8.191 15.618 1.00 72.94 101 ASN A O 1
#

Radius of gyration: 14.01 Å; chains: 1; bounding box: 37×22×40 Å

Sequence (101 aa):
MITIADDVIIAVFRFLDMRNLLSASLVCRRWYRLTQDSSLWTDLDLAQYSTKLQPAAIHRLLSQSFAPLGRRLSLATCAVNSETLVCVRQRCHSLHILNLN

pLDDT: mean 91.27, std 6.61, range [49.62, 97.94]

InterPro domains:
  IPR001810 F-box domain [PF12937] (6-46)
  IPR001810 F-box domain [PS50181] (1-44)
  IPR001810 F-box domain [SM00256] (4-44)
  IPR032675 Leucine-rich repeat domain superfamily [G3DSA:3.80.10.10] (3-101)
  IPR036047 F-box-like domain superfamily [SSF81383] (6-51)

Organism: Nematostella vectensis (NCBI:txid45351)

Secondary structure (DSSP, 8-state):
-----HHHHHHHHTTS-HHHHHHHHTT-HHHHHHTT-GGG-SEEE-GGGTTT--HHHHHHHIIIIITTT--EEE-TT----HHHHHHHHHH-TT--EEE--

Foldseek 3Di:
DDDDDLVVVLVVLLPDDPVVLVVQLPPDVSSVQSSLDQVSQQADACQVVQVPDDQVNLLCSCQRRNWANHAEYECANHDHDPSSVVSCVPTPPNYNYYHHD